Protein AF-A0A3D5UZ10-F1 (afdb_monomer_lite)

pLDDT: mean 87.76, std 14.83, range [37.91, 97.88]

Secondary structure (DSSP, 8-state):
--------S-HHHHHHHHHHHHHHHHHHHHHHHHHHHHHHHHHHHHHHH-HHHHTTEEEEEESSSS--TT-EEEEEETTHHHHHTT-

Foldseek 3Di:
DPPPPPPVPPVVVVVVVVQLVLQVVQQVVQVVVLVVVLVVVLVVCCVPPNPVQSVQKDKAWPPNDDGHPPIDIDIDGPVCVVVVVVD

Sequence (87 aa):
MRLKLAVKGDLVRAMKAEEERIARSVTAAGDSVLAWVQEEYREQIEPLLGRRVAKTVRKKRYPSAGNSIGWAGLVYSRANKVVANWQ

Radius of gyration: 21.23 Å; chains: 1; bounding box: 46×21×66 Å

Structure (mmCIF, N/CA/C/O backbone):
data_AF-A0A3D5UZ10-F1
#
_entry.id   AF-A0A3D5UZ10-F1
#
loop_
_atom_site.group_PDB
_atom_site.id
_atom_site.type_symbol
_atom_site.label_atom_id
_atom_site.label_alt_id
_atom_site.label_comp_id
_atom_site.label_asym_id
_atom_site.label_entity_id
_atom_site.label_seq_id
_atom_site.pdbx_PDB_ins_code
_atom_site.Cartn_x
_atom_site.Cartn_y
_atom_site.Cartn_z
_atom_site.occupancy
_atom_site.B_iso_or_equiv
_atom_site.auth_seq_id
_atom_site.auth_comp_id
_atom_site.auth_asym_id
_atom_site.auth_atom_id
_atom_site.pdbx_PDB_model_num
ATOM 1 N N . MET A 1 1 ? 20.414 12.100 -49.174 1.00 37.91 1 MET A N 1
ATOM 2 C CA . MET A 1 1 ? 21.198 12.149 -47.918 1.00 37.91 1 MET A CA 1
ATOM 3 C C . MET A 1 1 ? 20.663 11.081 -46.976 1.00 37.91 1 MET A C 1
ATOM 5 O O . MET A 1 1 ? 19.516 11.167 -46.566 1.00 37.91 1 MET A O 1
ATOM 9 N N . ARG A 1 2 ? 21.444 10.024 -46.709 1.00 41.41 2 ARG A N 1
ATOM 10 C CA . ARG A 1 2 ? 21.074 8.974 -45.746 1.00 41.41 2 ARG A CA 1
ATOM 11 C C . ARG A 1 2 ? 21.031 9.613 -44.364 1.00 41.41 2 ARG A C 1
ATOM 13 O O . ARG A 1 2 ? 22.070 10.077 -43.900 1.00 41.41 2 ARG A O 1
ATOM 20 N N . LEU A 1 3 ? 19.848 9.651 -43.758 1.00 50.91 3 LEU A N 1
ATOM 21 C CA . LEU A 1 3 ? 19.580 10.187 -42.428 1.00 50.91 3 LEU A CA 1
ATOM 22 C C . LEU A 1 3 ? 20.290 9.315 -41.374 1.00 50.91 3 LEU A C 1
ATOM 24 O O . LEU A 1 3 ? 19.687 8.523 -40.661 1.00 50.91 3 LEU A O 1
ATOM 28 N N . LYS A 1 4 ? 21.620 9.419 -41.320 1.00 50.34 4 LYS A N 1
ATOM 29 C CA . LYS A 1 4 ? 22.494 8.872 -40.281 1.00 50.34 4 LYS A CA 1
ATOM 30 C C . LYS A 1 4 ? 22.379 9.763 -39.042 1.00 50.34 4 LYS A C 1
ATOM 32 O O . LYS A 1 4 ? 23.370 10.296 -38.555 1.00 50.34 4 LYS A O 1
ATOM 37 N N . LEU A 1 5 ? 21.158 9.969 -38.559 1.00 50.94 5 LEU A N 1
ATOM 38 C CA . LEU A 1 5 ? 20.933 10.557 -37.251 1.00 50.94 5 LEU A CA 1
ATOM 39 C C . LEU A 1 5 ? 21.249 9.455 -36.238 1.00 50.94 5 LEU A C 1
ATOM 41 O O . LEU A 1 5 ? 20.415 8.601 -35.994 1.00 50.94 5 LEU A O 1
ATOM 45 N N . ALA A 1 6 ? 22.498 9.386 -35.785 1.00 49.00 6 ALA A N 1
ATOM 46 C CA . ALA A 1 6 ? 22.920 8.983 -34.441 1.00 49.00 6 ALA A CA 1
ATOM 47 C C . ALA A 1 6 ? 22.107 7.925 -33.636 1.00 49.00 6 ALA A C 1
ATOM 49 O O . ALA A 1 6 ? 22.125 7.967 -32.410 1.00 49.00 6 ALA A O 1
ATOM 50 N N . VAL A 1 7 ? 21.504 6.900 -34.254 1.00 52.31 7 VAL A N 1
ATOM 51 C CA . VAL A 1 7 ? 21.061 5.655 -33.585 1.00 52.31 7 VAL A CA 1
ATOM 52 C C . VAL A 1 7 ? 22.296 4.776 -33.337 1.00 52.31 7 VAL A C 1
ATOM 54 O O . VAL A 1 7 ? 22.416 3.659 -33.827 1.00 52.31 7 VAL A O 1
ATOM 57 N N . LYS A 1 8 ? 23.304 5.342 -32.664 1.00 52.34 8 LYS A N 1
ATOM 58 C CA . LYS A 1 8 ? 24.549 4.656 -32.273 1.00 52.34 8 LYS A CA 1
ATOM 59 C C . LYS A 1 8 ? 24.603 4.387 -30.764 1.00 52.34 8 LYS A C 1
ATOM 61 O O . LYS A 1 8 ? 25.630 3.957 -30.251 1.00 52.34 8 LYS A O 1
ATOM 66 N N . GLY A 1 9 ? 23.499 4.637 -30.064 1.00 60.91 9 GLY A N 1
ATOM 67 C CA . GLY A 1 9 ? 23.185 4.008 -28.790 1.00 60.91 9 GLY A CA 1
ATOM 68 C C . GLY A 1 9 ? 22.222 2.863 -29.060 1.00 60.91 9 GLY A C 1
ATOM 69 O O . GLY A 1 9 ? 21.297 3.016 -29.854 1.00 60.91 9 GLY A O 1
ATOM 70 N N . ASP A 1 10 ? 22.463 1.715 -28.441 1.00 75.62 10 ASP A N 1
ATOM 71 C CA . ASP A 1 10 ? 21.563 0.565 -28.470 1.00 75.62 10 ASP A CA 1
ATOM 72 C C . ASP A 1 10 ? 20.182 1.007 -27.945 1.00 75.62 10 ASP A C 1
ATOM 74 O O . ASP A 1 10 ? 19.969 1.135 -26.739 1.00 75.62 10 ASP A O 1
ATOM 78 N N . LEU A 1 11 ? 19.264 1.331 -28.864 1.00 78.06 11 LEU A N 1
ATOM 79 C CA . LEU A 1 11 ? 17.933 1.858 -28.553 1.00 78.06 11 LEU A CA 1
ATOM 80 C C . LEU A 1 11 ? 17.176 0.911 -27.618 1.00 78.06 11 LEU A C 1
ATOM 82 O O . LEU A 1 11 ? 16.472 1.360 -26.719 1.00 78.06 11 LEU A O 1
ATOM 86 N N . VAL A 1 12 ? 17.394 -0.397 -27.770 1.00 83.50 12 VAL A N 1
ATOM 87 C CA . VAL A 1 12 ? 16.806 -1.419 -26.905 1.00 83.50 12 VAL A CA 1
ATOM 88 C C . VAL A 1 12 ? 17.324 -1.275 -25.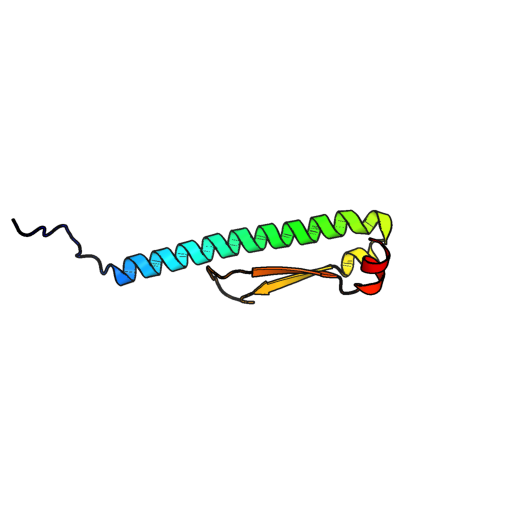473 1.00 83.50 12 VAL A C 1
ATOM 90 O O . VAL A 1 12 ? 16.540 -1.373 -24.532 1.00 83.50 12 VAL A O 1
ATOM 93 N N . ARG A 1 13 ? 18.617 -0.985 -25.271 1.00 82.50 13 ARG A N 1
ATOM 94 C CA . ARG A 1 13 ? 19.158 -0.691 -23.928 1.00 82.50 13 ARG A CA 1
ATOM 95 C C . ARG A 1 13 ? 18.588 0.592 -23.341 1.00 82.50 13 ARG A C 1
ATOM 97 O O . ARG A 1 13 ? 18.252 0.603 -22.161 1.00 82.50 13 ARG A O 1
ATOM 104 N N . ALA A 1 14 ? 18.478 1.651 -24.141 1.00 84.75 14 ALA A N 1
ATOM 105 C CA . ALA A 1 14 ? 17.924 2.920 -23.676 1.00 84.75 14 ALA A CA 1
ATOM 106 C C . ALA A 1 14 ? 16.454 2.768 -23.251 1.00 84.75 14 ALA A C 1
ATOM 108 O O . ALA A 1 14 ? 16.083 3.207 -22.165 1.00 84.75 14 ALA A O 1
ATOM 109 N N . MET A 1 15 ? 15.643 2.071 -24.053 1.00 88.00 15 MET A N 1
ATOM 110 C CA . MET A 1 15 ? 14.241 1.798 -23.729 1.00 88.00 15 MET A CA 1
ATOM 111 C C . MET A 1 15 ? 14.091 0.924 -22.480 1.00 88.00 15 MET A C 1
ATOM 113 O O . MET A 1 15 ? 13.276 1.242 -21.624 1.00 88.00 15 MET A O 1
ATOM 117 N N . LYS A 1 16 ? 14.912 -0.123 -22.320 1.00 88.81 16 LYS A N 1
ATOM 118 C CA . LYS A 1 16 ? 14.904 -0.962 -21.107 1.00 88.81 16 LYS A CA 1
ATOM 119 C C . LYS A 1 16 ? 15.264 -0.174 -19.848 1.00 88.81 16 LYS A C 1
ATOM 121 O O . LYS A 1 16 ? 14.646 -0.360 -18.804 1.00 88.81 16 LYS A O 1
ATOM 126 N N . ALA A 1 17 ? 16.259 0.708 -19.942 1.00 89.25 17 ALA A N 1
ATOM 127 C CA . ALA A 1 17 ? 16.648 1.562 -18.826 1.00 89.25 17 ALA A CA 1
ATOM 128 C C . ALA A 1 17 ? 15.521 2.530 -18.435 1.00 89.25 17 ALA A C 1
ATOM 130 O O . ALA A 1 17 ? 15.321 2.794 -17.249 1.00 89.25 17 ALA A O 1
ATOM 131 N N . GLU A 1 18 ? 14.781 3.041 -19.419 1.00 89.19 18 GLU A N 1
ATOM 132 C CA . GLU A 1 18 ? 13.632 3.910 -19.177 1.00 89.19 18 GLU A CA 1
ATOM 133 C C . GLU A 1 18 ? 12.446 3.146 -18.576 1.00 89.19 18 GLU A C 1
ATOM 135 O O . GLU A 1 18 ? 11.865 3.599 -17.594 1.00 89.19 18 GLU A O 1
ATOM 140 N N . GLU A 1 19 ? 12.142 1.946 -19.072 1.00 92.19 19 GLU A N 1
ATOM 141 C CA . GLU A 1 19 ? 11.104 1.077 -18.507 1.00 92.19 19 GLU A CA 1
ATOM 142 C C . GLU A 1 19 ? 11.364 0.780 -17.022 1.00 92.19 19 GLU A C 1
ATOM 144 O O . GLU A 1 19 ? 10.462 0.877 -16.190 1.00 92.19 19 GLU A O 1
ATOM 149 N N . GLU A 1 20 ? 12.619 0.512 -16.654 1.00 93.75 20 GLU A N 1
ATOM 150 C CA . GLU A 1 20 ? 13.003 0.281 -15.262 1.00 93.75 20 GLU A CA 1
ATO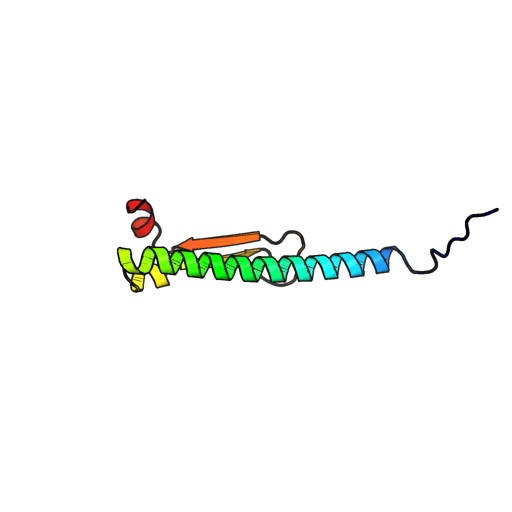M 151 C C . GLU A 1 20 ? 12.871 1.547 -14.397 1.00 93.75 20 GLU A C 1
ATOM 153 O O . GLU A 1 20 ? 12.475 1.475 -13.229 1.00 93.75 20 GLU A O 1
ATOM 158 N N . ARG A 1 21 ? 13.179 2.727 -14.955 1.00 93.62 21 ARG A N 1
ATOM 159 C CA . ARG A 1 21 ? 12.957 4.014 -14.274 1.00 93.62 21 ARG A CA 1
ATOM 160 C C . ARG A 1 21 ? 11.474 4.242 -14.018 1.00 93.62 21 ARG A C 1
ATOM 162 O O . ARG A 1 21 ? 11.116 4.555 -12.885 1.00 93.62 21 ARG A O 1
ATOM 169 N N . ILE A 1 22 ? 10.628 4.028 -15.022 1.00 93.69 22 ILE A N 1
ATOM 170 C CA . ILE A 1 22 ? 9.175 4.162 -14.888 1.00 93.69 22 ILE A CA 1
ATOM 171 C C . ILE A 1 22 ? 8.655 3.165 -13.850 1.00 93.69 22 ILE A C 1
ATOM 173 O O . ILE A 1 22 ? 7.942 3.566 -12.934 1.00 93.69 22 ILE A O 1
ATOM 177 N N . ALA A 1 23 ? 9.063 1.895 -13.924 1.00 94.88 23 ALA A N 1
ATOM 178 C CA . ALA A 1 23 ? 8.660 0.866 -12.968 1.00 94.88 23 ALA A CA 1
ATOM 179 C C . ALA A 1 23 ? 9.000 1.254 -11.520 1.00 94.88 23 ALA A C 1
ATOM 181 O O . ALA A 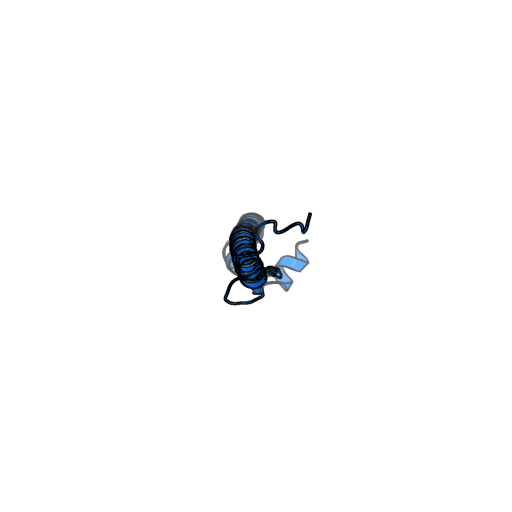1 23 ? 8.175 1.066 -10.623 1.00 94.88 23 ALA A O 1
ATOM 182 N N . ARG A 1 24 ? 10.195 1.817 -11.285 1.00 95.69 24 ARG A N 1
ATOM 183 C CA . ARG A 1 24 ? 10.612 2.335 -9.970 1.00 95.69 24 ARG A CA 1
ATOM 184 C C . ARG A 1 24 ? 9.712 3.471 -9.501 1.00 95.69 24 ARG A C 1
ATOM 186 O O . ARG A 1 24 ? 9.209 3.414 -8.382 1.00 95.69 24 ARG A O 1
ATOM 193 N N . SER A 1 25 ? 9.488 4.470 -10.351 1.00 95.69 25 SER A N 1
ATOM 194 C CA . SER A 1 25 ? 8.665 5.636 -10.017 1.00 95.69 25 SER A CA 1
ATOM 195 C C . SER A 1 25 ? 7.216 5.250 -9.717 1.00 95.69 25 SER A C 1
ATOM 197 O O . SER A 1 25 ? 6.669 5.671 -8.700 1.00 95.69 25 SER A O 1
ATOM 199 N N . VAL A 1 26 ? 6.612 4.399 -10.554 1.00 95.44 26 VAL A N 1
ATOM 200 C CA . VAL A 1 26 ? 5.243 3.892 -10.367 1.00 95.44 26 VAL A CA 1
ATOM 201 C C . VAL A 1 26 ? 5.131 3.092 -9.073 1.00 95.44 26 VAL A C 1
ATOM 203 O O . VAL A 1 26 ? 4.203 3.309 -8.302 1.00 95.44 26 VAL A O 1
ATOM 206 N N . THR A 1 27 ? 6.094 2.210 -8.799 1.00 96.44 27 THR A N 1
ATOM 207 C CA . THR A 1 27 ? 6.090 1.401 -7.570 1.00 96.44 27 THR A CA 1
ATOM 208 C C . THR A 1 27 ? 6.214 2.277 -6.325 1.00 96.44 27 THR A C 1
ATOM 210 O O . THR A 1 27 ? 5.457 2.094 -5.378 1.00 96.44 27 THR A O 1
ATOM 213 N N . ALA A 1 28 ? 7.117 3.262 -6.330 1.00 96.88 28 ALA A N 1
ATOM 214 C CA . ALA A 1 28 ? 7.303 4.172 -5.202 1.00 96.88 28 ALA A CA 1
ATOM 215 C C . ALA A 1 28 ? 6.055 5.031 -4.934 1.00 96.88 28 ALA A C 1
ATOM 217 O O . ALA A 1 28 ? 5.637 5.171 -3.784 1.00 96.88 28 ALA A O 1
ATOM 218 N N . ALA A 1 29 ? 5.439 5.568 -5.992 1.00 96.38 29 ALA A N 1
ATOM 219 C CA . ALA A 1 29 ? 4.193 6.323 -5.885 1.00 96.38 29 ALA A CA 1
ATOM 220 C C . ALA A 1 29 ? 3.021 5.435 -5.432 1.00 96.38 29 ALA A C 1
ATOM 222 O O . ALA A 1 29 ? 2.227 5.830 -4.586 1.00 96.38 29 ALA A O 1
ATOM 223 N N . GLY A 1 30 ? 2.925 4.211 -5.950 1.00 96.38 30 GLY A N 1
ATOM 224 C CA . GLY A 1 30 ? 1.909 3.253 -5.524 1.00 96.38 30 GLY A CA 1
ATOM 225 C C . GLY A 1 30 ? 2.050 2.887 -4.047 1.00 96.38 30 GLY A C 1
ATOM 226 O O . GLY A 1 30 ? 1.066 2.897 -3.308 1.00 96.38 30 GLY A O 1
ATOM 227 N N . ASP A 1 31 ? 3.269 2.613 -3.582 1.00 96.38 31 ASP A N 1
ATOM 228 C CA . ASP A 1 31 ? 3.530 2.232 -2.192 1.00 96.38 31 ASP A CA 1
ATOM 229 C C . ASP A 1 31 ? 3.208 3.364 -1.202 1.00 96.38 31 ASP A C 1
ATOM 231 O O . ASP A 1 31 ? 2.708 3.084 -0.104 1.00 96.38 31 ASP A O 1
ATOM 235 N N . SER A 1 32 ? 3.434 4.626 -1.589 1.00 97.19 32 SER A N 1
ATOM 236 C CA . SER A 1 32 ? 3.054 5.786 -0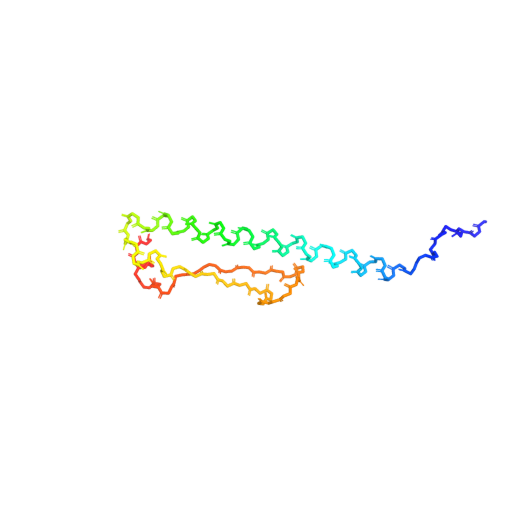.775 1.00 97.19 32 SER A CA 1
ATOM 237 C C . SER A 1 32 ? 1.535 5.947 -0.700 1.00 97.19 32 SER A C 1
ATOM 239 O O . SER A 1 32 ? 0.991 6.025 0.402 1.00 97.19 32 SER A O 1
ATOM 241 N N . VAL A 1 33 ? 0.834 5.879 -1.837 1.00 97.00 33 VAL A N 1
ATOM 242 C CA . VAL A 1 33 ? -0.637 5.924 -1.886 1.00 97.00 33 VAL A CA 1
ATOM 243 C C . VAL A 1 33 ? -1.238 4.776 -1.078 1.00 97.00 33 VAL A C 1
ATOM 245 O O . VAL A 1 33 ? -2.151 4.981 -0.285 1.00 97.00 33 VAL A O 1
ATOM 248 N N . LEU A 1 34 ? -0.697 3.563 -1.203 1.00 97.06 34 LEU A N 1
ATOM 249 C CA . LEU A 1 34 ? -1.186 2.394 -0.476 1.00 97.06 34 LEU A CA 1
ATOM 250 C C . LEU A 1 34 ? -0.999 2.522 1.043 1.00 97.06 34 LEU A C 1
ATOM 252 O O . LEU A 1 34 ? -1.814 2.009 1.814 1.00 97.06 34 LEU A O 1
ATOM 256 N N . ALA A 1 35 ? 0.089 3.158 1.485 1.00 97.62 35 ALA A N 1
ATOM 257 C CA . ALA A 1 35 ? 0.305 3.466 2.894 1.00 97.62 35 ALA A CA 1
ATOM 258 C C . ALA A 1 35 ? -0.698 4.507 3.397 1.00 97.62 35 ALA A C 1
ATOM 260 O O . ALA A 1 35 ? -1.325 4.267 4.426 1.00 97.62 35 ALA A O 1
ATOM 261 N N . TRP A 1 36 ? -0.891 5.582 2.634 1.00 97.88 36 TRP A N 1
ATOM 262 C CA . TRP A 1 36 ? -1.839 6.640 2.960 1.00 97.88 36 TRP A CA 1
ATOM 263 C C . TRP A 1 36 ? -3.278 6.114 3.058 1.00 97.88 36 TRP A C 1
ATOM 265 O O . TRP A 1 36 ? -3.919 6.291 4.085 1.00 97.88 36 TRP A O 1
ATOM 275 N N . VAL A 1 37 ? -3.754 5.341 2.073 1.00 97.31 37 VAL A N 1
ATOM 276 C CA . VAL A 1 37 ? -5.103 4.737 2.112 1.00 97.31 37 VAL A CA 1
ATOM 277 C C . VAL A 1 37 ? -5.280 3.815 3.325 1.00 97.31 37 VAL A C 1
ATOM 279 O O . VAL A 1 37 ? -6.357 3.745 3.913 1.00 97.31 37 VAL A O 1
ATOM 282 N N . GLN A 1 38 ? -4.235 3.079 3.719 1.00 97.25 38 GLN A N 1
ATOM 283 C CA . GLN A 1 38 ? -4.291 2.230 4.910 1.00 97.25 38 GLN A CA 1
ATOM 284 C C . GLN A 1 38 ? -4.426 3.046 6.202 1.00 97.25 38 GLN A C 1
ATOM 286 O O . GLN A 1 38 ? -5.105 2.593 7.125 1.00 97.25 38 GLN A O 1
ATOM 291 N N . GLU A 1 39 ? -3.723 4.168 6.297 1.00 97.75 39 GLU A N 1
ATOM 292 C CA . GLU A 1 39 ? -3.753 5.065 7.450 1.00 97.75 39 GLU A CA 1
ATOM 293 C C . GLU A 1 39 ? -5.097 5.781 7.548 1.00 97.75 39 GLU A C 1
ATOM 295 O O . GLU A 1 39 ? -5.781 5.614 8.551 1.00 97.75 39 GLU A O 1
ATOM 300 N N . GLU A 1 40 ? -5.541 6.403 6.460 1.00 97.38 40 GLU A N 1
ATOM 301 C CA . GLU A 1 40 ? -6.844 7.062 6.351 1.00 97.38 40 GLU A CA 1
ATOM 302 C C . GLU A 1 40 ? -7.990 6.117 6.750 1.00 97.38 40 GLU A C 1
ATOM 304 O O . GLU A 1 40 ? -8.842 6.441 7.574 1.00 97.38 40 GLU A O 1
ATOM 309 N N . TYR A 1 41 ? -7.975 4.875 6.254 1.00 95.06 41 TYR A N 1
ATOM 310 C CA . TYR A 1 41 ? -8.988 3.892 6.637 1.00 95.06 41 TYR A CA 1
ATOM 311 C C . TYR A 1 41 ? -8.942 3.575 8.145 1.00 95.06 41 TYR A C 1
ATOM 313 O O . TYR A 1 41 ? -9.981 3.398 8.780 1.00 95.06 41 TYR A O 1
ATOM 321 N N . ARG A 1 42 ? -7.755 3.516 8.762 1.00 96.00 42 ARG A N 1
ATOM 322 C CA . ARG A 1 42 ? -7.647 3.312 10.217 1.00 96.00 42 ARG A CA 1
ATOM 323 C C . ARG A 1 42 ? -8.198 4.493 10.996 1.00 96.00 42 ARG A C 1
ATOM 325 O O . ARG A 1 42 ? -8.910 4.257 11.968 1.00 96.00 42 ARG A O 1
ATOM 332 N N . GLU A 1 43 ? -7.883 5.708 10.570 1.00 96.56 43 GLU A N 1
ATOM 333 C CA . GLU A 1 43 ? -8.360 6.939 11.199 1.00 96.56 43 GLU A CA 1
ATOM 334 C C . GLU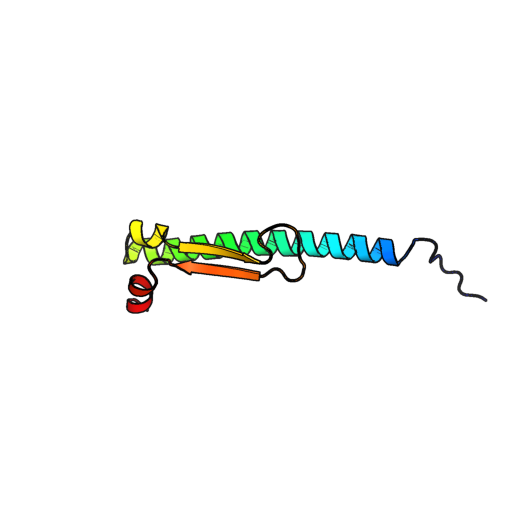 A 1 43 ? -9.882 7.041 11.149 1.00 96.56 43 GLU A C 1
ATOM 336 O O . GLU A 1 43 ? -10.498 7.415 12.142 1.00 96.56 43 GLU A O 1
ATOM 341 N N . GLN A 1 44 ? -10.500 6.608 10.049 1.00 93.31 44 GLN A N 1
ATOM 342 C CA . GLN A 1 44 ? -11.955 6.584 9.927 1.00 93.31 44 GLN A CA 1
ATOM 343 C C . GLN A 1 44 ? -12.605 5.568 10.877 1.00 93.31 44 GLN A C 1
ATOM 345 O O . GLN A 1 44 ? -13.591 5.886 11.533 1.00 93.31 44 GLN A O 1
ATOM 350 N N . ILE A 1 45 ? -12.070 4.349 10.999 1.00 93.56 45 ILE A N 1
ATOM 351 C CA . ILE A 1 45 ? -12.727 3.293 11.795 1.00 93.56 45 ILE A CA 1
ATOM 352 C C . ILE A 1 45 ? -12.346 3.284 13.277 1.00 93.56 45 ILE A C 1
ATOM 354 O O . ILE A 1 45 ? -13.096 2.736 14.085 1.00 93.56 45 ILE A O 1
ATOM 358 N N . GLU A 1 46 ? -11.194 3.834 13.666 1.00 95.94 46 GLU A N 1
ATOM 359 C CA . GLU A 1 46 ? -10.752 3.869 15.065 1.00 95.94 46 GLU A CA 1
ATOM 360 C C . GLU A 1 46 ? -11.739 4.567 16.020 1.00 95.94 46 GLU A C 1
ATOM 362 O O . GLU A 1 46 ? -12.055 3.949 17.042 1.00 95.94 46 GLU A O 1
ATOM 367 N N . PRO A 1 47 ? -12.282 5.767 15.730 1.00 95.38 47 PRO A N 1
ATOM 368 C CA . PRO A 1 47 ? -13.247 6.422 16.616 1.00 95.38 47 PRO A CA 1
ATOM 369 C C . PRO A 1 47 ? -14.587 5.678 16.717 1.00 95.38 47 PRO A C 1
ATOM 371 O O . PRO A 1 47 ? -15.324 5.882 17.677 1.00 95.38 47 PRO A O 1
ATOM 374 N N . LEU A 1 48 ? -14.899 4.802 15.758 1.00 91.75 48 LEU A N 1
ATOM 375 C CA . LEU A 1 48 ? -16.207 4.151 15.637 1.00 91.75 48 LEU A CA 1
ATOM 376 C C . LEU A 1 48 ? -16.211 2.720 16.184 1.00 91.75 48 LEU A C 1
ATOM 378 O O . LEU A 1 48 ? -17.108 2.327 16.923 1.00 91.75 48 LEU A O 1
ATOM 382 N N . LEU A 1 49 ? -15.194 1.934 15.829 1.00 93.25 49 LEU A N 1
ATOM 383 C CA . LEU A 1 49 ? -15.085 0.504 16.151 1.00 93.25 49 LEU A CA 1
ATOM 384 C C . LEU A 1 49 ? -13.935 0.209 17.126 1.00 93.25 49 LEU A C 1
ATOM 386 O O . LEU A 1 49 ? -13.715 -0.936 17.535 1.00 93.25 49 LEU A O 1
ATOM 390 N N . GLY A 1 50 ? -13.185 1.243 17.499 1.00 95.00 50 GLY A N 1
ATOM 391 C CA . GLY A 1 50 ? -12.075 1.168 18.426 1.00 95.00 50 GLY A CA 1
ATOM 392 C C . GLY A 1 50 ? -10.762 0.712 17.790 1.00 95.00 50 GLY A C 1
ATOM 393 O O . GLY A 1 50 ? -10.681 0.037 16.756 1.00 95.00 50 GLY A O 1
ATOM 394 N N . ARG A 1 51 ? -9.680 1.011 18.507 1.00 95.38 51 ARG A N 1
ATOM 395 C CA . ARG A 1 51 ? -8.294 0.765 18.089 1.00 95.38 51 ARG A CA 1
ATOM 396 C C . ARG A 1 51 ? -7.980 -0.691 17.732 1.00 95.38 51 ARG A C 1
ATOM 398 O O . ARG A 1 51 ? -7.111 -0.960 16.901 1.00 95.38 51 ARG A O 1
ATOM 405 N N . ARG A 1 52 ? -8.650 -1.664 18.364 1.00 95.00 52 ARG A N 1
ATOM 406 C CA . ARG A 1 52 ? -8.439 -3.096 18.073 1.00 95.00 52 ARG A CA 1
ATOM 407 C C . ARG A 1 52 ? -8.888 -3.450 16.656 1.00 95.00 52 ARG A C 1
ATOM 409 O O . ARG A 1 52 ? -8.152 -4.156 15.970 1.00 95.00 52 ARG A O 1
ATOM 416 N N . VAL A 1 53 ? -10.037 -2.933 16.216 1.00 94.31 53 VAL A N 1
ATOM 417 C CA . VAL A 1 53 ? -10.560 -3.156 14.861 1.00 94.31 53 VAL A CA 1
ATOM 418 C C . VAL A 1 53 ? -9.724 -2.389 13.841 1.00 94.31 53 VAL A C 1
ATOM 420 O O . VAL A 1 53 ? -9.304 -2.987 12.850 1.00 94.31 53 VAL A O 1
ATOM 423 N N . ALA A 1 54 ? -9.347 -1.140 14.129 1.00 95.12 54 ALA A N 1
ATOM 424 C CA . ALA A 1 54 ? -8.435 -0.363 13.282 1.00 95.12 54 ALA A CA 1
ATOM 425 C C . ALA A 1 54 ? -7.117 -1.105 12.983 1.00 95.12 54 ALA A C 1
ATOM 427 O O . ALA A 1 54 ? -6.676 -1.239 11.836 1.00 95.12 54 ALA A O 1
ATOM 428 N N . LYS A 1 55 ? -6.529 -1.740 14.003 1.00 96.00 55 LYS A N 1
ATOM 429 C CA . LYS A 1 55 ? -5.321 -2.566 13.855 1.00 96.00 55 LYS A CA 1
ATOM 430 C C . LYS A 1 55 ? -5.498 -3.817 12.993 1.00 96.00 55 LYS A C 1
ATOM 432 O O . LYS A 1 55 ? -4.499 -4.489 12.732 1.00 96.00 55 LYS A O 1
ATOM 437 N N . THR A 1 56 ? -6.697 -4.157 12.522 1.00 96.00 56 THR A N 1
ATOM 438 C CA . THR A 1 56 ? -6.929 -5.282 11.596 1.00 96.00 56 THR A CA 1
ATOM 439 C C . THR A 1 56 ? -6.824 -4.896 10.121 1.00 96.00 56 THR A C 1
ATOM 441 O O . THR A 1 56 ? -6.715 -5.795 9.284 1.00 96.00 56 THR A O 1
ATOM 444 N N . VAL A 1 57 ? -6.743 -3.598 9.798 1.00 96.06 57 VAL A N 1
ATOM 445 C CA . VAL A 1 57 ? -6.509 -3.120 8.427 1.00 96.06 57 VAL A CA 1
ATOM 446 C C . VAL A 1 57 ? -5.102 -3.500 7.973 1.00 96.06 57 VAL A C 1
ATOM 448 O O . VAL A 1 57 ? -4.088 -3.226 8.636 1.00 96.06 57 VAL A O 1
ATOM 451 N N . ARG A 1 58 ? -5.031 -4.179 6.836 1.00 96.19 58 ARG A N 1
ATOM 452 C CA . ARG A 1 58 ? -3.833 -4.677 6.165 1.00 96.19 58 ARG A CA 1
ATOM 453 C C . ARG A 1 58 ? -3.757 -4.074 4.769 1.00 96.19 58 ARG A C 1
ATOM 455 O O . ARG A 1 58 ? -4.768 -3.705 4.186 1.00 96.19 58 ARG A O 1
ATOM 462 N N . LYS A 1 59 ? -2.544 -4.037 4.236 1.00 96.12 59 LYS A N 1
ATOM 463 C CA . LYS A 1 59 ? -2.280 -3.739 2.834 1.00 96.12 59 LYS A CA 1
ATOM 464 C C . LYS A 1 59 ? -1.517 -4.893 2.201 1.00 96.12 59 LYS A C 1
ATOM 466 O O . LYS A 1 59 ? -0.769 -5.590 2.890 1.00 96.12 59 LYS A O 1
ATOM 471 N N . LYS A 1 60 ? -1.718 -5.107 0.909 1.00 96.56 60 LYS A N 1
ATOM 472 C CA . LYS A 1 60 ? -0.966 -6.043 0.071 1.00 96.56 60 LYS A CA 1
ATOM 473 C C . LYS A 1 60 ? -0.726 -5.373 -1.277 1.00 96.56 60 LYS A C 1
ATOM 475 O O . LYS A 1 60 ? -1.589 -4.642 -1.745 1.00 96.56 60 LYS A O 1
ATOM 480 N N . ARG A 1 61 ? 0.426 -5.633 -1.889 1.00 95.94 61 ARG A N 1
ATOM 481 C CA . ARG A 1 61 ? 0.744 -5.167 -3.242 1.00 95.94 61 ARG A CA 1
ATOM 482 C C . ARG A 1 61 ? 1.108 -6.330 -4.159 1.00 95.94 61 ARG A C 1
ATOM 484 O O . ARG A 1 61 ? 1.525 -7.387 -3.675 1.00 95.94 61 ARG A O 1
ATOM 491 N N . TYR A 1 62 ? 0.954 -6.118 -5.458 1.00 93.31 62 TYR A N 1
ATOM 492 C CA . TYR A 1 62 ? 1.435 -6.977 -6.529 1.00 93.31 62 TYR A CA 1
ATOM 493 C C . TYR A 1 62 ? 2.326 -6.164 -7.488 1.00 93.31 62 TYR A C 1
ATOM 495 O O . TYR A 1 62 ? 1.946 -5.050 -7.844 1.00 93.31 62 TYR A O 1
ATOM 503 N N . PRO A 1 63 ? 3.480 -6.703 -7.921 1.00 94.69 63 PRO A N 1
ATOM 504 C CA . PRO A 1 63 ? 4.145 -7.872 -7.343 1.00 94.69 63 PRO A CA 1
ATOM 505 C C . PRO A 1 63 ? 4.521 -7.617 -5.874 1.00 94.69 63 PRO A C 1
ATOM 507 O O . PRO A 1 63 ? 4.611 -6.472 -5.433 1.00 94.69 63 PRO A O 1
ATOM 510 N N . SER A 1 64 ? 4.697 -8.681 -5.086 1.00 92.75 64 SER A N 1
ATOM 511 C CA . SER A 1 64 ? 5.032 -8.558 -3.656 1.00 92.75 64 SER A CA 1
ATOM 512 C C . SER A 1 64 ? 6.424 -7.968 -3.420 1.00 92.75 64 SER A C 1
ATOM 514 O O . SER A 1 64 ? 6.669 -7.366 -2.376 1.00 92.75 64 SER A O 1
ATOM 516 N N . ALA A 1 65 ? 7.322 -8.137 -4.388 1.00 90.56 65 ALA A N 1
ATOM 517 C CA . ALA A 1 65 ? 8.685 -7.640 -4.379 1.00 90.56 65 ALA A CA 1
ATOM 518 C C . ALA A 1 65 ? 9.066 -7.110 -5.768 1.00 90.56 65 ALA A C 1
ATOM 520 O O . ALA A 1 65 ? 8.462 -7.481 -6.774 1.00 90.56 65 ALA A O 1
ATOM 521 N N . GLY A 1 66 ? 10.085 -6.252 -5.807 1.00 92.94 66 GLY A N 1
ATOM 522 C CA . GLY A 1 66 ? 10.556 -5.619 -7.036 1.00 92.94 66 GLY A CA 1
ATOM 523 C C . GLY A 1 66 ? 9.695 -4.443 -7.496 1.00 92.94 66 GLY A C 1
ATOM 524 O O . GLY A 1 66 ? 8.701 -4.079 -6.853 1.00 92.94 66 GLY A O 1
ATOM 525 N N . ASN A 1 67 ? 10.134 -3.860 -8.612 1.00 93.75 67 ASN A N 1
ATOM 526 C CA . ASN A 1 67 ? 9.498 -2.732 -9.280 1.00 93.75 67 ASN A CA 1
ATOM 527 C C . ASN A 1 67 ? 8.726 -3.238 -10.495 1.00 93.75 67 ASN A C 1
ATOM 529 O O . ASN A 1 67 ? 9.227 -4.078 -11.241 1.00 93.75 67 ASN A O 1
ATOM 533 N N . SER A 1 68 ? 7.523 -2.720 -10.707 1.00 92.62 68 SER A N 1
ATOM 534 C CA . SER A 1 68 ? 6.716 -3.064 -11.872 1.00 92.62 68 SER A CA 1
ATOM 535 C C . SER A 1 68 ? 5.878 -1.877 -12.309 1.00 92.62 68 SER A C 1
ATOM 537 O O . SER A 1 68 ? 5.375 -1.126 -11.479 1.00 92.62 68 SER A O 1
ATOM 539 N N . ILE A 1 69 ? 5.702 -1.737 -13.620 1.00 92.00 69 ILE A N 1
ATOM 540 C CA . ILE A 1 69 ? 4.721 -0.811 -14.192 1.00 92.00 69 ILE A CA 1
ATOM 541 C C . ILE A 1 69 ? 3.300 -1.319 -13.908 1.00 92.00 69 ILE A C 1
ATOM 543 O O . ILE A 1 69 ? 2.410 -0.531 -13.614 1.00 92.00 69 ILE A O 1
ATOM 547 N N . GLY A 1 70 ? 3.101 -2.642 -13.906 1.00 92.69 70 GLY A N 1
ATOM 548 C CA . GLY A 1 70 ? 1.844 -3.298 -13.534 1.00 92.69 70 GLY A CA 1
ATOM 549 C C . GLY A 1 70 ? 1.640 -3.391 -12.020 1.00 92.69 70 GLY A C 1
ATOM 550 O O . GLY A 1 70 ? 1.183 -4.421 -11.526 1.00 92.69 70 GLY A O 1
ATOM 551 N N . TRP A 1 71 ? 2.048 -2.359 -11.279 1.00 96.25 71 TRP A N 1
ATOM 552 C CA . TRP A 1 71 ? 1.860 -2.296 -9.836 1.00 96.25 71 TRP A CA 1
ATOM 553 C C . TRP A 1 71 ? 0.365 -2.243 -9.497 1.00 96.25 71 TRP A C 1
ATOM 555 O O . TRP A 1 71 ? -0.400 -1.504 -10.116 1.00 96.25 71 TRP A O 1
ATOM 565 N N . ALA A 1 72 ? -0.047 -3.005 -8.487 1.00 95.12 72 ALA A N 1
ATOM 566 C CA . ALA A 1 72 ? -1.395 -2.952 -7.937 1.00 95.12 72 ALA A CA 1
ATOM 567 C C . ALA A 1 72 ? -1.364 -3.054 -6.410 1.00 95.12 72 ALA A C 1
ATOM 569 O O . ALA A 1 72 ? -0.640 -3.875 -5.845 1.00 95.12 72 ALA A O 1
ATOM 570 N N . GLY A 1 73 ? -2.190 -2.253 -5.742 1.00 95.62 73 GLY A N 1
ATOM 571 C CA . GLY A 1 73 ? -2.316 -2.220 -4.289 1.00 95.62 73 GLY A CA 1
ATOM 572 C C . GLY A 1 73 ? -3.730 -2.562 -3.828 1.00 95.62 73 GLY A C 1
ATOM 573 O O . GLY A 1 73 ? -4.710 -2.174 -4.454 1.00 95.62 73 GLY A O 1
ATOM 574 N N . LEU A 1 74 ? -3.833 -3.281 -2.713 1.00 96.56 74 LEU A N 1
ATOM 575 C CA . LEU A 1 74 ? -5.089 -3.623 -2.052 1.00 96.56 74 LEU A CA 1
ATOM 576 C C . LEU A 1 74 ? -4.988 -3.314 -0.559 1.00 96.56 74 LEU A C 1
ATOM 578 O O . LEU A 1 74 ? -4.089 -3.815 0.122 1.00 96.56 74 LEU A O 1
ATOM 582 N N . VAL A 1 75 ? -5.957 -2.568 -0.035 1.00 96.56 75 VAL A N 1
ATOM 583 C CA . VAL A 1 75 ? -6.170 -2.371 1.404 1.00 96.56 75 VAL A CA 1
ATOM 584 C C . VAL A 1 75 ? -7.429 -3.124 1.817 1.00 96.56 75 VAL A C 1
ATOM 586 O O . VAL A 1 75 ? -8.443 -3.066 1.132 1.00 96.56 75 VAL A O 1
ATOM 589 N N . TYR A 1 76 ? -7.364 -3.869 2.917 1.00 94.56 76 TYR A N 1
ATOM 590 C CA . TYR A 1 76 ? -8.479 -4.687 3.396 1.00 94.56 76 TYR A CA 1
ATOM 591 C C . TYR A 1 76 ? -8.440 -4.857 4.916 1.00 94.56 76 TYR A C 1
ATOM 593 O O . TYR A 1 76 ? -7.381 -4.778 5.537 1.00 94.56 76 TYR A O 1
ATOM 601 N N . SER A 1 77 ? -9.588 -5.144 5.528 1.00 94.31 77 SER A N 1
ATOM 602 C CA . SER A 1 77 ? -9.680 -5.482 6.951 1.00 94.31 77 SER A CA 1
ATOM 603 C C . SER A 1 77 ? -9.770 -6.995 7.152 1.00 94.31 77 SER A C 1
ATOM 605 O O . SER A 1 77 ? -10.534 -7.673 6.467 1.00 94.31 77 SER A O 1
ATOM 607 N N . ARG A 1 78 ? -9.020 -7.543 8.121 1.00 94.88 78 ARG A N 1
ATOM 608 C CA . ARG A 1 78 ? -9.219 -8.939 8.569 1.00 94.88 78 ARG A CA 1
ATOM 609 C C . ARG A 1 78 ? -10.492 -9.114 9.398 1.00 94.88 78 ARG A C 1
ATOM 611 O O . ARG A 1 78 ? -10.993 -10.227 9.490 1.00 94.88 78 ARG A O 1
ATOM 618 N N . ALA A 1 79 ? -11.019 -8.038 9.978 1.00 92.12 79 ALA A N 1
ATOM 619 C CA . ALA A 1 79 ? -12.302 -8.030 10.674 1.00 92.12 79 ALA A CA 1
ATOM 620 C C . ALA A 1 79 ? -13.439 -7.634 9.716 1.00 92.12 79 ALA A C 1
ATOM 622 O O . ALA A 1 79 ? -14.270 -6.791 10.044 1.00 92.12 79 ALA A O 1
ATOM 623 N N . ASN A 1 80 ? -13.464 -8.219 8.515 1.00 86.06 80 ASN A N 1
ATOM 624 C CA . ASN A 1 80 ? -14.388 -7.825 7.449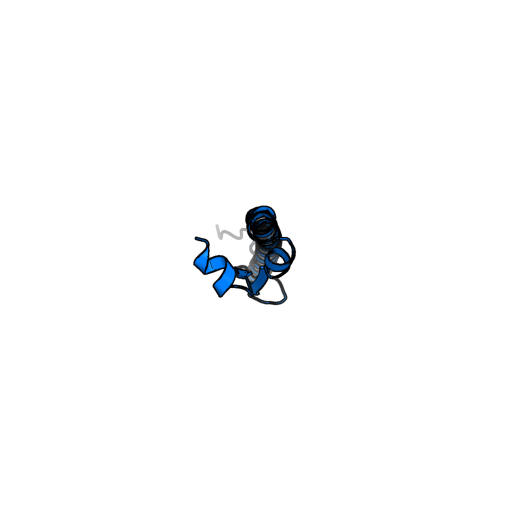 1.00 86.06 80 ASN A CA 1
ATOM 625 C C . ASN A 1 80 ? -15.860 -7.873 7.879 1.00 86.06 80 ASN A C 1
ATOM 627 O O . ASN A 1 80 ? -16.583 -6.942 7.578 1.00 86.06 80 ASN A O 1
ATOM 631 N N . LYS A 1 81 ? -16.293 -8.887 8.637 1.00 89.56 81 LYS A N 1
ATOM 632 C CA . LYS A 1 81 ? -17.678 -8.984 9.133 1.00 89.56 81 LYS A CA 1
ATOM 633 C C . LYS A 1 81 ? -18.060 -7.838 10.071 1.00 89.56 81 LYS A C 1
ATOM 635 O O . LYS A 1 81 ? -19.198 -7.400 10.065 1.00 89.56 81 LYS A O 1
ATOM 640 N N . VAL A 1 82 ? -17.112 -7.365 10.879 1.00 87.69 82 VAL A N 1
ATOM 641 C CA . VAL A 1 82 ? -17.351 -6.268 11.827 1.00 87.69 82 VAL A CA 1
ATOM 642 C C . VAL A 1 82 ? -17.447 -4.941 11.082 1.00 87.69 82 VAL A C 1
ATOM 644 O O . VAL A 1 82 ? -18.315 -4.137 11.386 1.00 87.69 82 VAL A O 1
ATOM 647 N N . VAL A 1 83 ? -16.581 -4.733 10.088 1.00 86.88 83 VAL A N 1
ATOM 648 C CA . VAL A 1 83 ? -16.553 -3.485 9.316 1.00 86.88 83 VAL A CA 1
ATOM 649 C C . VAL A 1 83 ? -17.664 -3.429 8.258 1.00 86.88 83 VAL A C 1
ATOM 651 O O . VAL A 1 83 ? -18.245 -2.375 8.048 1.00 86.88 83 VAL A O 1
ATOM 654 N N . ALA A 1 84 ? -18.002 -4.553 7.621 1.00 82.12 84 ALA A N 1
ATOM 655 C CA . ALA A 1 84 ? -19.042 -4.620 6.590 1.00 82.12 84 ALA A CA 1
ATOM 656 C C . ALA A 1 84 ? -20.458 -4.442 7.151 1.00 82.12 84 ALA A C 1
ATOM 658 O O . ALA A 1 84 ? -21.315 -3.918 6.458 1.00 82.12 84 ALA A O 1
ATOM 659 N N . ASN A 1 85 ? -20.699 -4.844 8.401 1.00 76.12 85 ASN A N 1
ATOM 660 C CA . ASN A 1 85 ? -21.987 -4.628 9.067 1.00 76.12 85 ASN A CA 1
ATOM 661 C C . ASN A 1 85 ? -22.179 -3.179 9.554 1.00 76.12 85 ASN A C 1
ATOM 663 O O . ASN A 1 85 ? -23.190 -2.884 10.185 1.00 76.12 85 ASN A O 1
ATOM 667 N N . TRP A 1 86 ? -21.184 -2.315 9.343 1.00 61.59 86 TRP A N 1
ATOM 668 C CA . TRP A 1 86 ? -21.199 -0.926 9.791 1.00 61.59 86 TRP A CA 1
ATOM 669 C C . TRP A 1 86 ? -21.401 0.084 8.643 1.00 61.59 86 TRP A C 1
ATOM 671 O O . TRP A 1 86 ? -21.795 1.215 8.919 1.00 61.59 86 TRP A O 1
ATOM 681 N N . GLN A 1 87 ? -21.157 -0.308 7.385 1.00 56.12 87 GLN A N 1
ATOM 682 C CA . GLN A 1 87 ? -21.498 0.507 6.206 1.00 56.12 87 GLN A CA 1
ATOM 683 C C . GLN A 1 87 ? -23.007 0.515 5.955 1.00 56.12 87 GLN A C 1
ATOM 685 O O . GLN A 1 87 ? -23.492 1.568 5.488 1.00 56.12 87 GLN A O 1
#